Protein AF-A0A1I7BC63-F1 (afdb_monomer)

Foldseek 3Di:
DPDWDDLDPQAIEAEEEDECVQAHDVPHGHVVSVVVVVVVVVVCVVVRYHYHYHYVVCCPDPCNVVVVVVVVVVVVVVSD

Solvent-accessible surface area (backbone atoms only — not comparable to full-atom values): 4662 Å² total; per-residue (Å²): 135,74,44,78,46,75,83,48,102,79,41,36,37,36,41,36,72,46,48,57,86,61,29,26,63,80,93,43,78,31,73,65,42,40,51,48,54,54,48,50,53,51,51,42,43,74,74,59,33,50,79,48,78,40,53,46,82,59,63,77,48,95,56,20,66,54,56,53,51,59,46,50,53,53,49,53,63,74,73,107

InterPro domains:
  IPR007569 Domain of unknown function DUF559 [PF04480] (7-73)

Nearest PDB structures (foldseek):
  3r6g-assembly3_A  TM=6.152E-01  e=1.189E+00  Homo sapiens
  2b3d-assembly1_B  TM=5.716E-01  e=4.296E+00  Escherichia coli
  2b3d-assembly1_A  TM=6.383E-01  e=6.895E+00  Escherichia coli
  3rpe-assembly1_B  TM=6.646E-01  e=7.377E+00  Yersinia pestis

Mean predicted aligned error: 3.35 Å

Organism: NCBI:txid995060

Radius of gyration: 14.14 Å; Cα contacts (8 Å, |Δi|>4): 87; chains: 1; bounding box: 32×18×38 Å

Sequence (80 aa):
MDFLILFSSRHRVVIEVDGKQHYADGDKASPALYSETVAEDRWLRLAGYEVYRFGGAELIKDRANKVLADFFDQLAERMR

pLDDT: mean 93.3, std 4.45, range [74.75, 97.75]

Secondary structure (DSSP, 8-state):
--EEEESSSS-EEEEEEE-HHHHEETTEE-HHHHHHHHHHHHHHHHTT-EEEEEEHHHHSSTTHHHHHHHHHHHHHHHT-

Structure (mmCIF, N/CA/C/O backbone):
data_AF-A0A1I7BC63-F1
#
_entry.id   AF-A0A1I7BC63-F1
#
loop_
_atom_site.group_PDB
_atom_site.id
_atom_site.type_symbol
_atom_site.label_atom_id
_atom_site.label_alt_id
_atom_site.label_comp_id
_atom_site.label_asym_id
_atom_site.label_entity_id
_atom_site.label_seq_id
_atom_site.pdbx_PDB_ins_code
_atom_site.Cartn_x
_atom_site.Cartn_y
_atom_site.Cartn_z
_atom_site.occupancy
_atom_site.B_iso_or_equiv
_atom_site.auth_seq_id
_atom_site.auth_comp_id
_atom_site.auth_asym_id
_atom_site.auth_atom_id
_atom_site.pdbx_PDB_model_num
ATOM 1 N N . MET A 1 1 ? -0.189 -8.267 -2.747 1.00 74.75 1 MET A N 1
ATOM 2 C CA . MET A 1 1 ? -0.280 -7.991 -1.297 1.00 74.75 1 MET A CA 1
ATOM 3 C C . MET A 1 1 ? 1.020 -8.309 -0.593 1.00 74.75 1 MET A C 1
ATOM 5 O O . MET A 1 1 ? 1.411 -9.471 -0.564 1.00 74.75 1 MET A O 1
ATOM 9 N N . ASP A 1 2 ? 1.606 -7.289 0.037 1.00 86.94 2 ASP A N 1
ATOM 10 C CA . ASP A 1 2 ? 2.868 -7.418 0.775 1.00 86.94 2 ASP A CA 1
ATOM 11 C C . ASP A 1 2 ? 2.651 -7.422 2.294 1.00 86.94 2 ASP A C 1
ATOM 13 O O . ASP A 1 2 ? 3.186 -8.283 2.990 1.00 86.94 2 ASP A O 1
ATOM 17 N N . PHE A 1 3 ? 1.814 -6.514 2.816 1.00 95.06 3 PHE A N 1
ATOM 18 C CA . PHE A 1 3 ? 1.538 -6.409 4.252 1.00 95.06 3 PHE A CA 1
ATOM 19 C C . PHE A 1 3 ? 0.045 -6.231 4.550 1.00 95.06 3 PHE A C 1
ATOM 21 O O . PHE A 1 3 ? -0.661 -5.492 3.863 1.00 95.06 3 PHE A O 1
ATOM 28 N N . LEU A 1 4 ? -0.418 -6.867 5.630 1.00 95.94 4 LEU A N 1
ATOM 29 C CA . LEU A 1 4 ? -1.766 -6.731 6.183 1.00 95.94 4 LEU A CA 1
ATOM 30 C C . LEU A 1 4 ? -1.676 -6.317 7.655 1.00 95.94 4 LEU A C 1
ATOM 32 O O . LEU A 1 4 ? -1.034 -6.999 8.452 1.00 95.94 4 LEU A O 1
ATOM 36 N N . ILE A 1 5 ? -2.365 -5.236 8.021 1.00 94.88 5 ILE A N 1
ATOM 37 C CA . ILE A 1 5 ? -2.480 -4.750 9.398 1.00 94.88 5 ILE A CA 1
ATOM 38 C C . ILE A 1 5 ? -3.946 -4.805 9.828 1.00 94.88 5 ILE A C 1
ATOM 40 O O . ILE A 1 5 ? -4.833 -4.268 9.161 1.00 94.88 5 ILE A O 1
ATOM 44 N N . LEU A 1 6 ? -4.201 -5.453 10.962 1.00 93.81 6 LEU A N 1
ATOM 45 C CA . LEU A 1 6 ? -5.524 -5.557 11.573 1.00 93.81 6 LEU A CA 1
ATOM 46 C C . LEU A 1 6 ? -5.557 -4.673 12.823 1.00 93.81 6 LEU A C 1
ATOM 48 O O . LEU A 1 6 ? -5.109 -5.091 13.887 1.00 93.81 6 LEU A O 1
ATOM 52 N N . PHE A 1 7 ? -6.073 -3.452 12.690 1.00 90.12 7 PHE A N 1
ATOM 53 C CA . PHE A 1 7 ? -6.231 -2.533 13.825 1.00 90.12 7 PHE A CA 1
ATOM 54 C C . PHE A 1 7 ? -7.454 -2.899 14.671 1.00 90.12 7 PHE A C 1
ATOM 56 O O . PHE A 1 7 ? -7.432 -2.816 15.896 1.00 90.12 7 PHE A O 1
ATOM 63 N N . SER A 1 8 ? -8.532 -3.332 14.016 1.00 86.38 8 SER A N 1
ATOM 64 C CA . SER A 1 8 ? -9.740 -3.846 14.660 1.00 86.38 8 SER A CA 1
ATOM 65 C C . SER A 1 8 ? -10.525 -4.726 13.685 1.00 86.38 8 SER A C 1
ATOM 67 O O . SER A 1 8 ? -10.139 -4.897 12.529 1.00 86.38 8 SER A O 1
ATOM 69 N N . SER A 1 9 ? -11.679 -5.249 14.110 1.00 80.00 9 SER A N 1
ATOM 70 C CA . SER A 1 9 ? -12.593 -5.959 13.203 1.00 80.00 9 SER A CA 1
ATOM 71 C C . SER A 1 9 ? -13.139 -5.077 12.071 1.00 80.00 9 SER A C 1
ATOM 73 O O . SER A 1 9 ? -13.603 -5.607 11.063 1.00 80.00 9 SER A O 1
ATOM 75 N N . ARG A 1 10 ? -13.083 -3.746 12.222 1.00 85.44 10 ARG A N 1
ATOM 76 C CA . ARG A 1 10 ? -13.582 -2.774 11.238 1.00 85.44 10 ARG A CA 1
ATOM 77 C C . ARG A 1 10 ? -12.473 -2.105 10.425 1.00 85.44 10 ARG A C 1
ATOM 79 O O . ARG A 1 10 ? -12.750 -1.666 9.316 1.00 85.44 10 ARG A O 1
ATOM 86 N N . HIS A 1 11 ? -11.244 -2.072 10.938 1.00 92.94 11 HIS A N 1
ATOM 87 C CA . HIS A 1 11 ? -10.105 -1.418 10.291 1.00 92.94 11 HIS A CA 1
ATOM 88 C C . HIS A 1 11 ? -9.055 -2.449 9.881 1.00 92.94 11 HIS A C 1
ATOM 90 O O . HIS A 1 11 ? -8.295 -2.964 10.708 1.00 92.94 11 HIS A O 1
ATOM 96 N N . ARG A 1 12 ? -9.042 -2.761 8.582 1.00 95.50 12 ARG A N 1
ATOM 97 C CA . ARG A 1 12 ? -8.128 -3.718 7.952 1.00 95.50 12 ARG A CA 1
ATOM 98 C C . ARG A 1 12 ? -7.387 -2.997 6.841 1.00 95.50 12 ARG A C 1
ATOM 100 O O . ARG A 1 12 ? -8.008 -2.549 5.880 1.00 95.50 12 ARG A O 1
ATOM 107 N N . VAL A 1 13 ? -6.079 -2.877 6.990 1.00 97.06 13 VAL A N 1
ATOM 108 C CA . VAL A 1 13 ? -5.238 -2.085 6.098 1.00 97.06 13 VAL A CA 1
ATOM 109 C C . VAL A 1 13 ? -4.325 -3.014 5.317 1.00 97.06 13 VAL A C 1
ATOM 111 O O . VAL A 1 13 ? -3.621 -3.827 5.912 1.00 97.06 13 VAL A O 1
ATOM 114 N N . VAL A 1 14 ? -4.325 -2.884 3.995 1.00 97.31 14 VAL A N 1
ATOM 115 C CA . VAL A 1 14 ? -3.343 -3.514 3.111 1.00 97.31 14 VAL A CA 1
ATOM 116 C C . VAL A 1 14 ? -2.334 -2.457 2.687 1.00 97.31 14 VAL A C 1
ATOM 118 O O . VAL A 1 14 ? -2.714 -1.369 2.253 1.00 97.31 14 VAL A O 1
ATOM 121 N N . ILE A 1 15 ? -1.053 -2.789 2.801 1.00 96.88 15 ILE A N 1
ATOM 122 C CA . ILE A 1 15 ? 0.041 -1.974 2.281 1.00 96.88 15 ILE A CA 1
ATOM 123 C C . ILE A 1 15 ? 0.756 -2.779 1.198 1.00 96.88 15 ILE A C 1
ATOM 125 O 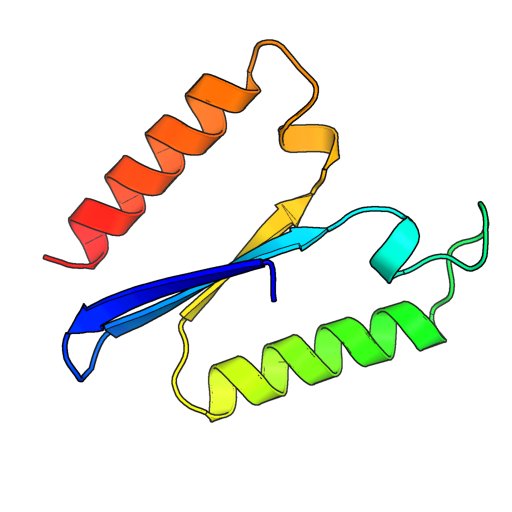O . ILE A 1 15 ? 1.126 -3.935 1.423 1.00 96.88 15 ILE A O 1
ATOM 129 N N . GLU A 1 16 ? 0.944 -2.168 0.032 1.00 95.38 16 GLU A N 1
ATOM 130 C CA . GLU A 1 16 ? 1.675 -2.760 -1.091 1.00 95.38 16 GLU A CA 1
ATOM 131 C C . GLU A 1 16 ? 2.827 -1.861 -1.542 1.00 95.38 16 GLU A C 1
ATOM 133 O O . GLU A 1 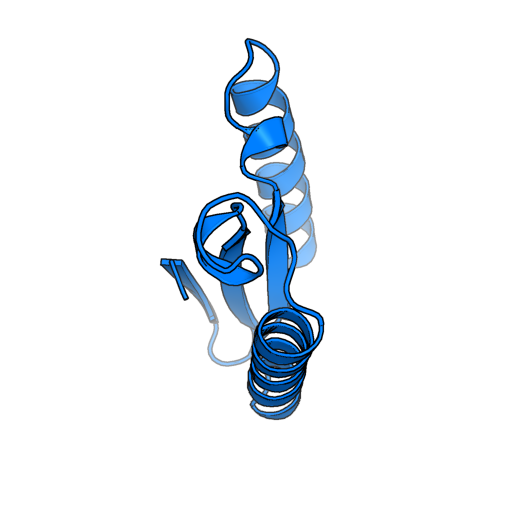16 ? 2.775 -0.635 -1.409 1.00 95.38 16 GLU A O 1
ATOM 138 N N . VAL A 1 17 ? 3.869 -2.482 -2.084 1.00 94.00 17 VAL A N 1
ATOM 139 C CA . VAL A 1 17 ? 5.046 -1.838 -2.653 1.00 94.00 17 VAL A CA 1
ATOM 140 C C . VAL A 1 17 ? 5.118 -2.173 -4.136 1.00 94.00 17 VAL A C 1
ATOM 142 O O . VAL A 1 17 ? 5.547 -3.252 -4.538 1.00 94.00 17 VAL A O 1
ATOM 145 N N . ASP A 1 18 ? 4.744 -1.217 -4.974 1.00 91.31 18 ASP A N 1
ATOM 146 C CA . ASP A 1 18 ? 4.691 -1.392 -6.413 1.00 91.31 18 ASP A CA 1
ATOM 147 C C . ASP A 1 18 ? 6.019 -1.096 -7.098 1.00 91.31 18 ASP A C 1
ATOM 149 O O . ASP A 1 18 ? 6.578 -0.004 -7.007 1.00 91.31 18 ASP A O 1
ATOM 153 N N . GLY A 1 19 ? 6.511 -2.065 -7.862 1.00 90.44 19 GLY A N 1
ATOM 154 C CA . GLY A 1 19 ? 7.652 -1.890 -8.752 1.00 90.44 19 GLY A CA 1
ATOM 155 C C . GLY A 1 19 ? 7.333 -2.349 -10.168 1.00 90.44 19 GLY A C 1
ATOM 156 O O . GLY A 1 19 ? 6.232 -2.819 -10.456 1.00 90.44 19 GLY A O 1
ATOM 157 N N . LYS A 1 20 ? 8.313 -2.220 -11.070 1.00 91.06 20 LYS A N 1
ATOM 158 C CA . LYS A 1 20 ? 8.149 -2.618 -12.478 1.00 91.06 20 LYS A CA 1
ATOM 159 C C . LYS A 1 20 ? 7.702 -4.075 -12.626 1.00 91.06 20 LYS A C 1
ATOM 161 O O . LYS A 1 20 ? 6.953 -4.379 -13.540 1.00 91.06 20 LYS A O 1
ATOM 166 N N . GLN A 1 21 ? 8.068 -4.942 -11.683 1.00 89.19 21 GLN A N 1
ATOM 167 C CA . GLN A 1 21 ? 7.646 -6.340 -11.655 1.00 89.19 21 GLN A CA 1
ATOM 168 C C . GLN A 1 21 ? 6.122 -6.542 -11.538 1.00 89.19 21 GLN A C 1
ATOM 170 O O . GLN A 1 21 ? 5.654 -7.641 -11.801 1.00 89.19 21 GLN A O 1
ATOM 175 N N . HIS A 1 22 ? 5.351 -5.513 -11.160 1.00 90.19 22 HIS A N 1
ATOM 176 C CA . HIS A 1 22 ? 3.888 -5.593 -11.050 1.00 90.19 22 HIS A CA 1
ATOM 177 C C . HIS A 1 22 ? 3.145 -5.062 -12.284 1.00 90.19 22 HIS A C 1
ATOM 179 O O . HIS A 1 22 ? 1.986 -5.401 -12.481 1.00 90.19 22 HIS A O 1
ATOM 185 N N . TYR A 1 23 ? 3.766 -4.217 -13.114 1.00 91.06 23 TYR A N 1
ATOM 186 C CA . TYR A 1 23 ? 3.071 -3.558 -14.233 1.00 91.06 23 TYR A CA 1
ATOM 187 C C . TYR A 1 23 ? 3.830 -3.605 -15.563 1.00 91.06 23 TYR A C 1
ATOM 189 O O . TYR A 1 23 ? 3.355 -3.051 -16.556 1.00 91.06 23 TYR A O 1
ATOM 197 N N . ALA A 1 24 ? 5.011 -4.217 -15.611 1.00 94.38 24 ALA A N 1
ATOM 198 C CA . ALA A 1 24 ? 5.836 -4.314 -16.806 1.00 94.38 24 ALA A CA 1
ATOM 199 C C . ALA A 1 24 ? 6.121 -5.772 -17.175 1.00 94.38 24 ALA A C 1
ATOM 201 O O . ALA A 1 24 ? 6.276 -6.632 -16.312 1.00 94.38 24 ALA A O 1
ATOM 202 N N . ASP A 1 25 ? 6.226 -6.018 -18.477 1.00 94.69 25 ASP A N 1
ATOM 203 C CA . ASP A 1 25 ? 6.812 -7.230 -19.037 1.00 94.69 25 ASP A CA 1
ATOM 204 C C . ASP A 1 25 ? 8.293 -6.940 -19.330 1.00 94.69 25 ASP A C 1
ATOM 206 O O . ASP A 1 25 ? 8.638 -6.161 -20.230 1.00 94.69 25 ASP A O 1
ATOM 210 N N . GLY A 1 26 ? 9.170 -7.458 -18.468 1.00 92.81 26 GLY A N 1
ATOM 211 C CA . GLY A 1 26 ? 10.576 -7.063 -18.416 1.00 92.81 26 GLY A CA 1
ATOM 212 C C . GLY A 1 26 ? 10.736 -5.574 -18.086 1.00 92.81 26 GLY A C 1
ATOM 213 O O . GLY A 1 26 ? 10.407 -5.127 -16.988 1.00 92.81 26 GLY A O 1
ATOM 214 N N . ASP A 1 27 ? 11.249 -4.800 -19.044 1.00 93.62 27 ASP A N 1
ATOM 215 C CA . ASP A 1 27 ? 11.434 -3.347 -18.915 1.00 93.62 27 ASP A CA 1
ATOM 216 C C . ASP A 1 27 ? 10.347 -2.527 -19.631 1.00 93.62 27 ASP A C 1
ATOM 218 O O . ASP A 1 27 ? 10.397 -1.294 -19.641 1.00 93.62 27 ASP A O 1
ATOM 222 N N . LYS A 1 28 ? 9.345 -3.184 -20.231 1.00 96.62 28 LYS A N 1
ATOM 223 C CA . LYS A 1 28 ? 8.269 -2.513 -20.965 1.00 96.62 28 LYS 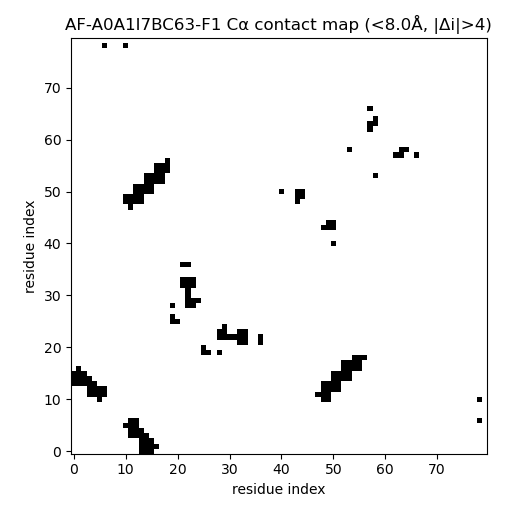A CA 1
ATOM 224 C C . LYS A 1 28 ? 6.984 -2.498 -20.147 1.00 96.62 28 LYS A C 1
ATOM 226 O O . LYS A 1 28 ? 6.417 -3.544 -19.856 1.00 96.62 28 LYS A O 1
ATOM 231 N N . ALA A 1 29 ? 6.478 -1.306 -19.839 1.00 95.50 29 ALA A N 1
ATOM 232 C CA . ALA A 1 29 ? 5.179 -1.161 -19.188 1.00 95.50 29 ALA A CA 1
ATOM 233 C C . ALA A 1 29 ? 4.064 -1.848 -20.003 1.00 95.50 29 ALA A C 1
ATOM 235 O O . ALA A 1 29 ? 3.983 -1.693 -21.226 1.00 95.50 29 ALA A O 1
ATOM 236 N N . SER A 1 30 ? 3.197 -2.585 -19.312 1.00 97.38 30 SER A N 1
ATOM 237 C CA . SER A 1 30 ? 2.085 -3.343 -19.877 1.00 97.38 30 SER A CA 1
ATOM 238 C C . SER A 1 30 ? 0.761 -2.803 -19.332 1.00 97.38 30 SER A C 1
ATOM 240 O O . SER A 1 30 ? 0.466 -2.974 -18.147 1.00 97.38 30 SER A O 1
ATOM 242 N N . PRO A 1 31 ? -0.083 -2.182 -20.178 1.00 96.00 31 PRO A N 1
ATOM 243 C CA . PRO A 1 31 ? -1.420 -1.754 -19.770 1.00 96.00 31 PRO A CA 1
ATOM 244 C C . PRO A 1 31 ? -2.295 -2.902 -19.254 1.00 96.00 31 PRO A C 1
ATOM 246 O O . PRO A 1 31 ? -3.154 -2.669 -18.411 1.00 96.00 31 PRO A O 1
ATOM 249 N N . ALA A 1 32 ? -2.070 -4.131 -19.736 1.00 96.88 32 ALA A N 1
ATOM 250 C CA . ALA A 1 32 ? -2.790 -5.313 -19.273 1.00 96.88 32 ALA A CA 1
ATOM 251 C C . ALA A 1 32 ? -2.427 -5.650 -17.819 1.00 96.88 32 ALA A C 1
ATOM 253 O O . ALA A 1 32 ? -3.320 -5.675 -16.976 1.00 96.88 32 ALA A O 1
ATOM 254 N N . LEU A 1 33 ? -1.131 -5.771 -17.503 1.00 95.56 33 L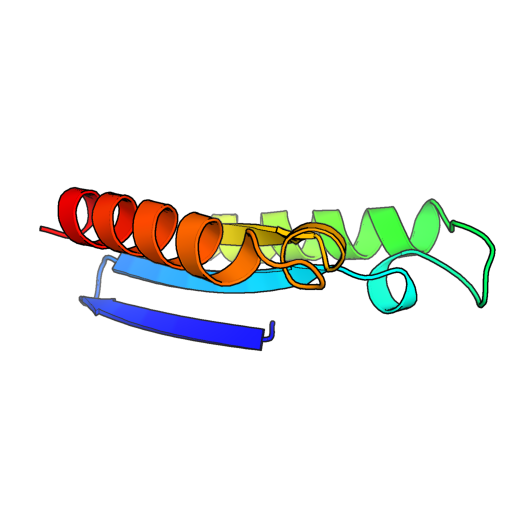EU A N 1
ATOM 255 C CA . LEU A 1 33 ? -0.672 -6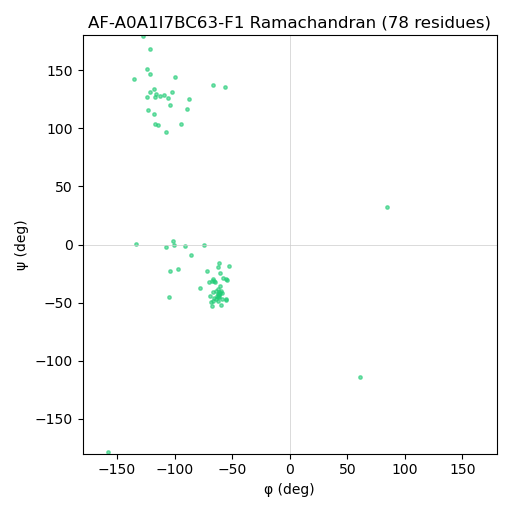.019 -16.128 1.00 95.56 33 LEU A CA 1
ATOM 256 C C . LEU A 1 33 ? -1.097 -4.884 -15.189 1.00 95.56 33 LEU A C 1
ATOM 258 O O . LEU A 1 33 ? -1.602 -5.126 -14.101 1.00 95.56 33 LEU A O 1
ATOM 262 N N . TYR A 1 34 ? -0.995 -3.633 -15.646 1.00 94.50 34 TYR A N 1
ATOM 263 C CA . TYR A 1 34 ? -1.525 -2.499 -14.891 1.00 94.50 34 TYR A CA 1
ATOM 264 C C . TYR A 1 34 ? -3.036 -2.628 -14.631 1.00 94.50 34 TYR A C 1
ATOM 266 O O . TYR A 1 34 ? -3.508 -2.341 -13.537 1.00 94.50 34 TYR A O 1
ATOM 274 N N . SER A 1 35 ? -3.825 -3.073 -15.612 1.00 96.38 35 SER A N 1
ATOM 275 C CA . SER A 1 35 ? -5.270 -3.236 -15.419 1.00 96.38 35 SER A CA 1
ATOM 276 C C . SER A 1 35 ? -5.620 -4.307 -14.382 1.00 96.38 35 SER A C 1
ATOM 278 O O . SER A 1 35 ? -6.609 -4.142 -13.662 1.00 96.38 35 SER A O 1
ATOM 280 N N . GLU A 1 36 ? -4.795 -5.352 -14.269 1.00 95.31 36 GLU A N 1
ATOM 281 C CA . GLU A 1 36 ? -4.925 -6.408 -13.263 1.00 95.31 36 GLU A CA 1
ATOM 282 C C . GLU A 1 36 ? -4.663 -5.855 -11.859 1.00 95.31 36 GLU A C 1
ATOM 284 O O . GLU A 1 36 ? -5.524 -5.992 -10.991 1.00 95.31 36 GLU A O 1
ATOM 289 N N . THR A 1 37 ? -3.571 -5.110 -11.650 1.00 92.31 37 THR A N 1
ATOM 290 C CA . THR A 1 37 ? -3.266 -4.531 -10.326 1.00 92.31 37 THR A CA 1
ATOM 291 C C . THR A 1 37 ? -4.334 -3.540 -9.858 1.00 92.31 37 THR A C 1
ATOM 293 O O . THR A 1 37 ? -4.730 -3.534 -8.689 1.00 92.31 37 THR A O 1
ATOM 296 N N . VAL A 1 38 ? -4.890 -2.735 -10.771 1.00 95.06 38 VAL A N 1
ATOM 297 C CA . VAL A 1 38 ? -6.006 -1.834 -10.437 1.00 95.06 38 VAL A CA 1
ATOM 298 C C . VAL A 1 38 ? -7.291 -2.633 -10.165 1.00 95.06 38 VAL A C 1
ATOM 300 O O . VAL A 1 38 ? -8.113 -2.216 -9.347 1.00 95.06 38 VAL A O 1
ATOM 303 N N . ALA A 1 39 ? -7.508 -3.776 -10.823 1.00 96.69 39 ALA A N 1
ATOM 304 C CA . ALA A 1 39 ? -8.642 -4.650 -10.514 1.00 96.69 39 ALA A CA 1
ATOM 305 C C . ALA A 1 39 ? -8.528 -5.276 -9.118 1.00 96.69 39 ALA A C 1
ATOM 307 O O . ALA A 1 39 ? -9.522 -5.293 -8.387 1.00 96.69 39 ALA A O 1
ATOM 308 N N . GLU A 1 40 ? -7.331 -5.705 -8.728 1.00 94.38 40 GLU A N 1
ATOM 309 C CA . GLU A 1 40 ? -7.043 -6.222 -7.389 1.00 94.38 40 GLU A CA 1
ATOM 310 C C . GLU A 1 40 ? -7.246 -5.158 -6.301 1.00 94.38 40 GLU A C 1
ATOM 312 O O . GLU A 1 40 ? -7.918 -5.428 -5.304 1.00 94.38 40 GLU A O 1
ATOM 317 N N . ASP A 1 41 ? -6.764 -3.925 -6.513 1.00 95.31 41 ASP A N 1
ATOM 318 C CA . ASP A 1 41 ? -7.009 -2.801 -5.593 1.00 95.31 41 ASP A CA 1
ATOM 319 C C . ASP A 1 41 ? -8.513 -2.577 -5.368 1.00 95.31 41 ASP A C 1
ATOM 321 O O . ASP A 1 41 ? -8.973 -2.502 -4.224 1.00 95.31 41 ASP A O 1
ATOM 325 N N . ARG A 1 42 ? -9.307 -2.554 -6.448 1.00 97.38 42 ARG A N 1
ATOM 326 C CA . ARG A 1 42 ? -10.768 -2.415 -6.342 1.00 97.38 42 ARG A CA 1
ATOM 327 C C . ARG A 1 42 ? -11.391 -3.573 -5.576 1.00 97.38 42 ARG A C 1
ATOM 329 O O . ARG A 1 42 ? -12.278 -3.340 -4.758 1.00 97.38 42 ARG A O 1
ATOM 336 N N . TRP A 1 43 ? -10.950 -4.801 -5.834 1.00 97.56 43 TRP A N 1
ATOM 337 C CA . TRP A 1 43 ? -11.480 -5.977 -5.152 1.00 97.56 43 TRP A CA 1
ATOM 338 C C . TRP A 1 43 ? -11.214 -5.926 -3.643 1.00 97.56 43 TRP A C 1
ATOM 340 O O . TRP A 1 43 ? -12.143 -6.115 -2.857 1.00 97.56 43 TRP A O 1
ATOM 350 N N . LEU A 1 44 ? -9.994 -5.567 -3.228 1.00 96.25 44 LEU A N 1
ATOM 351 C CA . LEU A 1 44 ? -9.644 -5.385 -1.816 1.00 96.25 44 LEU A CA 1
ATOM 352 C C . LEU A 1 44 ? -10.473 -4.274 -1.160 1.00 96.25 44 LEU A C 1
ATOM 354 O O . LEU A 1 44 ? -11.028 -4.467 -0.076 1.00 96.25 44 LEU A O 1
ATOM 358 N N . ARG A 1 45 ? -10.631 -3.129 -1.831 1.00 96.31 45 ARG A N 1
ATOM 359 C CA . ARG A 1 45 ? -11.467 -2.033 -1.316 1.00 96.31 45 ARG A CA 1
ATOM 360 C C . ARG A 1 45 ? -12.926 -2.453 -1.151 1.00 96.31 45 ARG A C 1
ATOM 362 O O . ARG A 1 45 ? -13.520 -2.181 -0.111 1.00 96.31 45 ARG A O 1
ATOM 369 N N . LEU A 1 46 ? -13.495 -3.164 -2.128 1.00 97.38 46 LEU A N 1
ATOM 370 C CA . LEU A 1 46 ? -14.862 -3.699 -2.047 1.00 97.38 46 LEU A CA 1
ATOM 371 C C . LEU A 1 46 ? -15.016 -4.764 -0.953 1.00 97.38 46 LEU A C 1
ATOM 373 O O . LEU A 1 46 ? -16.071 -4.852 -0.330 1.00 97.38 46 LEU A O 1
ATOM 377 N N . ALA A 1 47 ? -13.961 -5.530 -0.668 1.00 95.25 47 ALA A N 1
ATOM 378 C CA . ALA A 1 47 ? -13.915 -6.468 0.452 1.00 95.25 47 ALA A CA 1
ATOM 379 C C . ALA A 1 47 ? -13.760 -5.776 1.825 1.00 95.25 47 ALA A C 1
ATOM 381 O O . ALA A 1 47 ? -13.744 -6.453 2.858 1.00 95.25 47 ALA A O 1
ATOM 382 N N . GLY A 1 48 ? -13.680 -4.440 1.859 1.00 94.88 48 GLY A N 1
ATOM 383 C CA . GLY A 1 48 ? -13.621 -3.628 3.072 1.00 94.88 48 GLY A CA 1
ATOM 384 C C . G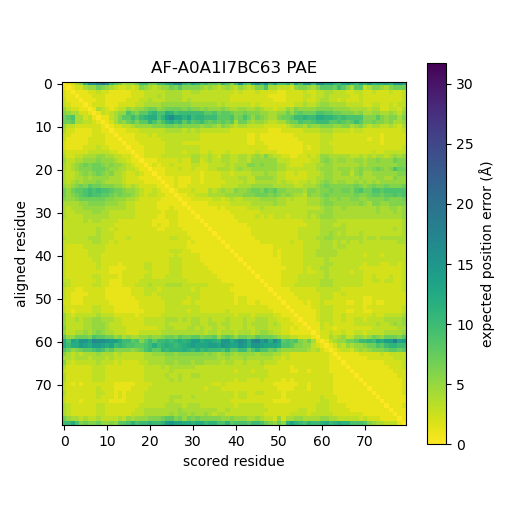LY A 1 48 ? -12.214 -3.488 3.649 1.00 94.88 48 GLY A C 1
ATOM 385 O O . GLY A 1 48 ? -12.078 -3.447 4.874 1.00 94.88 48 GLY A O 1
ATOM 386 N N . TYR A 1 49 ? -11.192 -3.484 2.790 1.00 96.50 49 TYR A N 1
ATOM 387 C CA . TYR A 1 49 ? -9.821 -3.127 3.151 1.00 96.50 49 TYR A CA 1
ATOM 388 C C . TYR A 1 49 ? -9.510 -1.682 2.751 1.00 96.50 49 TYR A C 1
ATOM 390 O O . TYR A 1 49 ? -9.928 -1.200 1.697 1.00 96.50 49 TYR A O 1
ATOM 398 N N . GLU A 1 50 ? -8.716 -1.000 3.570 1.00 96.12 50 GLU A N 1
ATOM 399 C CA . GLU A 1 50 ? -8.070 0.258 3.202 1.00 96.12 50 GLU A CA 1
ATOM 400 C C . GLU A 1 50 ? -6.720 -0.065 2.556 1.00 96.12 50 GLU A C 1
ATOM 402 O O . GLU A 1 50 ? -5.861 -0.666 3.195 1.00 96.12 50 GLU A O 1
ATOM 407 N N . VAL A 1 51 ? -6.540 0.285 1.281 1.00 96.44 51 VAL A N 1
ATOM 408 C CA . VAL A 1 51 ? -5.329 -0.055 0.516 1.00 96.44 51 VAL A CA 1
ATOM 409 C C . VAL A 1 51 ? -4.455 1.185 0.328 1.00 96.44 51 VAL A C 1
ATOM 411 O O . VAL A 1 51 ? -4.927 2.197 -0.207 1.00 96.44 51 VAL A O 1
ATOM 414 N N . TYR A 1 52 ? -3.183 1.079 0.718 1.00 96.69 52 TYR A N 1
ATOM 415 C CA . TYR A 1 52 ? -2.138 2.081 0.493 1.00 96.69 52 TYR A CA 1
ATOM 416 C C . TYR A 1 52 ? -0.986 1.467 -0.307 1.00 96.69 52 TYR A C 1
ATOM 418 O O . TYR A 1 52 ? -0.508 0.383 0.019 1.00 96.69 52 TYR A O 1
ATOM 426 N N . ARG A 1 53 ? -0.544 2.153 -1.361 1.00 95.12 53 ARG A N 1
ATOM 427 C CA . ARG A 1 53 ? 0.512 1.684 -2.267 1.00 95.12 53 ARG A CA 1
ATOM 428 C C . ARG A 1 53 ? 1.691 2.645 -2.221 1.00 95.12 53 ARG A C 1
ATOM 430 O O . ARG A 1 53 ? 1.483 3.851 -2.331 1.00 95.12 53 ARG A O 1
ATOM 437 N N . PHE A 1 54 ? 2.897 2.103 -2.109 1.00 95.00 54 PHE A N 1
ATOM 438 C CA . PHE A 1 54 ? 4.153 2.831 -2.262 1.00 95.00 54 PHE A CA 1
ATOM 439 C C . PHE A 1 54 ? 4.818 2.414 -3.561 1.00 95.00 54 PHE A C 1
ATOM 441 O O . PHE A 1 54 ? 5.044 1.231 -3.790 1.00 95.00 54 PHE A O 1
ATOM 448 N N . GLY A 1 55 ? 5.204 3.363 -4.401 1.00 92.31 55 GLY A N 1
ATOM 449 C CA . GLY A 1 55 ? 6.122 3.066 -5.489 1.00 92.31 55 GLY A CA 1
ATOM 450 C C . GLY A 1 55 ? 7.491 2.692 -4.924 1.00 92.31 55 GLY A C 1
ATOM 451 O O . GLY A 1 55 ? 8.018 3.377 -4.051 1.00 92.31 55 GLY A O 1
ATOM 452 N N . GLY A 1 56 ? 8.139 1.660 -5.463 1.00 90.12 56 GLY A N 1
ATOM 453 C CA . GLY A 1 56 ? 9.476 1.244 -5.031 1.00 90.12 56 GLY A CA 1
ATOM 454 C C . GLY A 1 56 ? 10.494 2.391 -5.080 1.00 90.12 56 GLY A C 1
ATOM 455 O O . GLY A 1 56 ? 11.371 2.479 -4.230 1.00 90.12 56 GLY A O 1
ATOM 456 N N . ALA A 1 57 ? 10.326 3.346 -6.002 1.00 90.12 57 ALA A N 1
ATOM 457 C CA . ALA A 1 57 ? 11.149 4.556 -6.081 1.00 90.12 57 A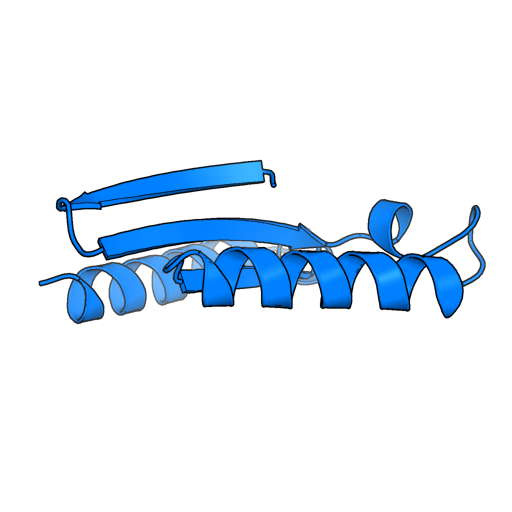LA A CA 1
ATOM 458 C C . ALA A 1 57 ? 11.094 5.446 -4.820 1.00 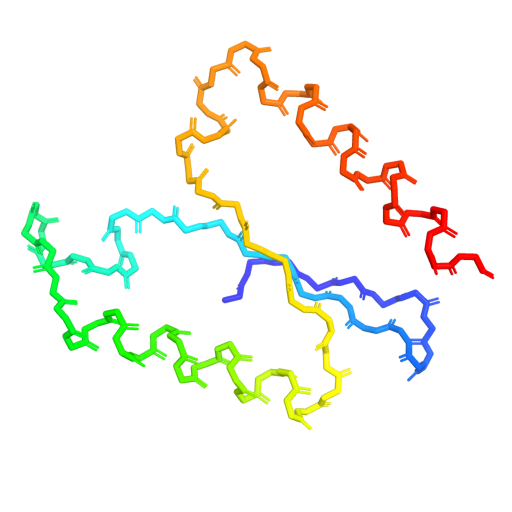90.12 57 ALA A C 1
ATOM 460 O O . ALA A 1 57 ? 12.046 6.188 -4.564 1.00 90.12 57 ALA A O 1
ATOM 461 N N . GLU A 1 58 ? 10.019 5.370 -4.033 1.00 91.38 58 GLU A N 1
ATOM 462 C CA . GLU A 1 58 ? 9.863 6.077 -2.755 1.00 91.38 58 GLU A CA 1
ATOM 463 C C . GLU A 1 58 ? 10.748 5.472 -1.655 1.00 91.38 58 GLU A C 1
ATOM 465 O O . GLU A 1 58 ? 11.124 6.169 -0.712 1.00 91.38 58 GLU A O 1
ATOM 470 N N . LEU A 1 59 ? 11.140 4.201 -1.806 1.00 90.88 59 LEU A N 1
ATOM 471 C CA . LEU A 1 59 ? 11.772 3.399 -0.756 1.00 90.88 59 LEU A CA 1
ATOM 472 C C . LEU A 1 59 ? 13.278 3.146 -0.960 1.00 90.88 59 LEU A C 1
ATOM 474 O O . LEU A 1 59 ? 13.913 2.530 -0.112 1.00 90.88 59 LEU A O 1
ATOM 478 N N . ILE A 1 60 ? 13.875 3.626 -2.056 1.00 85.56 60 ILE A N 1
ATOM 479 C CA . ILE A 1 60 ? 15.278 3.321 -2.429 1.00 85.56 60 ILE A CA 1
ATOM 480 C C . ILE A 1 60 ? 16.255 4.469 -2.073 1.00 85.56 60 ILE A C 1
ATOM 482 O O . ILE A 1 60 ? 17.453 4.379 -2.320 1.00 85.56 60 ILE A O 1
ATOM 486 N N . LYS A 1 61 ? 15.781 5.582 -1.498 1.00 82.81 61 LYS A N 1
ATOM 487 C CA . LYS A 1 61 ? 16.607 6.779 -1.220 1.00 82.81 61 LYS A CA 1
ATOM 488 C C . LYS A 1 61 ? 16.616 7.136 0.262 1.00 82.81 61 LYS A C 1
ATOM 490 O O . LYS A 1 61 ? 15.741 6.706 1.002 1.00 82.81 61 LYS A O 1
ATOM 495 N N . ASP A 1 62 ? 17.508 8.046 0.657 1.00 84.75 62 ASP A N 1
ATOM 496 C CA . ASP A 1 62 ? 17.643 8.565 2.033 1.00 84.75 62 ASP A CA 1
ATOM 497 C C . ASP A 1 62 ? 16.334 9.104 2.646 1.00 84.75 62 ASP A C 1
ATOM 499 O O . ASP A 1 62 ? 16.207 9.238 3.860 1.00 84.75 62 ASP A O 1
ATOM 503 N N . ARG A 1 63 ? 15.328 9.403 1.812 1.00 84.44 63 ARG A N 1
ATOM 504 C CA . ARG A 1 63 ? 14.002 9.871 2.239 1.00 84.44 63 ARG A CA 1
ATOM 505 C C . ARG A 1 63 ? 13.013 8.755 2.589 1.00 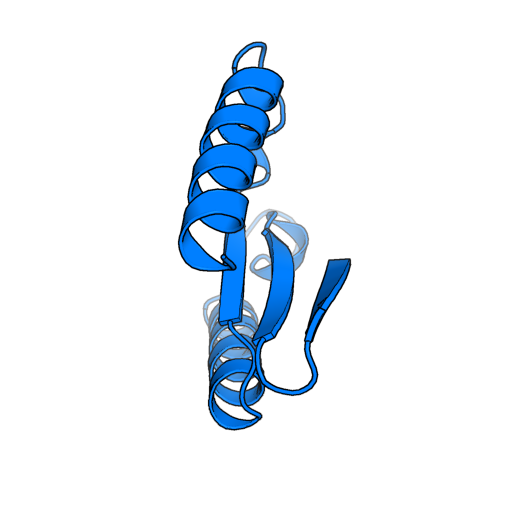84.44 63 ARG A C 1
ATOM 507 O O . ARG A 1 63 ? 11.971 9.075 3.151 1.00 84.44 63 ARG A O 1
ATOM 514 N N . ALA A 1 64 ? 13.325 7.487 2.315 1.00 93.31 64 ALA A N 1
ATOM 515 C CA . ALA A 1 64 ? 12.427 6.352 2.545 1.00 93.31 64 ALA A CA 1
ATOM 516 C C . ALA A 1 64 ? 11.951 6.277 4.002 1.00 93.31 64 ALA A C 1
ATOM 518 O O . ALA A 1 64 ? 10.754 6.205 4.264 1.00 93.31 64 ALA A O 1
ATOM 519 N N . ASN A 1 65 ? 12.884 6.402 4.953 1.00 93.75 65 ASN A N 1
ATOM 520 C CA . ASN A 1 65 ? 12.565 6.378 6.382 1.00 93.75 65 ASN A CA 1
ATOM 521 C C . ASN A 1 65 ? 11.596 7.495 6.776 1.00 93.75 65 ASN A C 1
ATOM 523 O O . ASN A 1 65 ? 10.682 7.261 7.559 1.00 93.75 65 ASN A O 1
ATOM 527 N N . LYS A 1 66 ? 11.767 8.697 6.212 1.00 94.56 66 LYS A N 1
ATOM 528 C CA . LYS A 1 66 ? 10.867 9.820 6.482 1.00 94.56 66 LYS A CA 1
ATOM 529 C C . LYS A 1 66 ? 9.479 9.591 5.882 1.00 94.56 66 LYS A C 1
ATOM 531 O O . LYS A 1 66 ? 8.497 9.824 6.570 1.00 94.56 66 LYS A O 1
ATOM 536 N N . VAL A 1 67 ? 9.400 9.117 4.638 1.00 94.94 67 VAL A N 1
ATOM 537 C CA . VAL A 1 67 ? 8.121 8.811 3.973 1.00 94.94 67 VAL A CA 1
ATOM 538 C C . VAL A 1 67 ? 7.332 7.771 4.768 1.00 94.94 67 VAL A C 1
ATOM 540 O O . VAL A 1 67 ? 6.150 7.969 5.032 1.00 94.94 67 VAL A O 1
ATOM 543 N N . LEU A 1 68 ? 7.996 6.693 5.193 1.00 95.56 68 LEU A N 1
ATOM 544 C CA . LEU A 1 68 ? 7.361 5.645 5.986 1.00 95.56 68 LEU A CA 1
ATOM 545 C C . LEU A 1 68 ? 6.935 6.153 7.368 1.00 95.56 68 LEU A C 1
ATOM 547 O O . LEU A 1 68 ? 5.804 5.896 7.768 1.00 95.56 68 LEU A O 1
ATOM 551 N N . ALA A 1 69 ? 7.800 6.888 8.076 1.00 96.81 69 ALA A N 1
ATOM 552 C CA . ALA A 1 69 ? 7.467 7.448 9.387 1.00 96.81 69 ALA A CA 1
ATOM 553 C C . ALA A 1 69 ? 6.255 8.389 9.305 1.00 96.81 69 ALA A C 1
ATOM 555 O O . ALA A 1 69 ? 5.262 8.163 9.992 1.00 96.81 69 ALA A O 1
ATOM 556 N N . ASP A 1 70 ? 6.291 9.362 8.389 1.00 97.12 70 ASP A N 1
ATOM 557 C CA . ASP A 1 70 ? 5.200 10.322 8.203 1.00 97.12 70 ASP A CA 1
ATOM 558 C C . ASP A 1 70 ? 3.882 9.613 7.824 1.00 97.12 70 ASP A C 1
ATOM 560 O O . ASP A 1 70 ? 2.803 10.044 8.237 1.00 97.12 70 ASP A O 1
ATOM 564 N N . PHE A 1 71 ? 3.944 8.532 7.035 1.00 97.50 71 PHE A N 1
ATOM 565 C CA . PHE A 1 71 ? 2.767 7.732 6.690 1.00 97.50 71 PHE A CA 1
ATOM 566 C C . PHE A 1 71 ? 2.205 6.977 7.895 1.00 97.50 71 PHE A C 1
ATOM 568 O O . PHE A 1 71 ? 0.999 7.024 8.129 1.00 97.50 71 PHE A O 1
ATOM 575 N N . PHE A 1 72 ? 3.049 6.268 8.650 1.00 96.88 72 PHE A N 1
ATOM 576 C CA . PHE A 1 72 ? 2.584 5.475 9.786 1.00 96.88 72 PHE A CA 1
ATOM 577 C C . PHE A 1 72 ? 2.061 6.351 10.928 1.00 96.88 72 PHE A C 1
ATOM 579 O O . PHE A 1 72 ? 1.103 5.941 11.580 1.00 96.88 72 PHE A O 1
ATOM 586 N N . ASP A 1 73 ? 2.599 7.560 11.113 1.00 97.75 73 ASP A N 1
ATOM 587 C CA . ASP A 1 73 ? 2.053 8.547 12.053 1.00 97.75 73 ASP A CA 1
ATOM 588 C C . ASP A 1 73 ? 0.625 8.963 11.655 1.00 97.75 73 ASP A C 1
ATOM 590 O O . ASP A 1 73 ? -0.297 8.893 12.472 1.00 97.75 73 ASP A O 1
ATOM 594 N N . GLN A 1 74 ? 0.406 9.304 10.379 1.00 97.69 74 GLN A N 1
ATOM 595 C CA . GLN A 1 74 ? -0.927 9.640 9.852 1.00 97.69 74 GLN A CA 1
ATOM 596 C C . GLN A 1 74 ? -1.894 8.452 9.900 1.00 97.69 74 GLN A C 1
ATOM 598 O O . GLN A 1 74 ? -3.077 8.612 10.211 1.00 97.69 74 GLN A O 1
ATOM 603 N N . LEU A 1 75 ? -1.406 7.247 9.590 1.00 96.75 75 LEU A N 1
ATOM 604 C CA . LEU A 1 75 ? -2.203 6.029 9.656 1.00 96.75 75 LEU A CA 1
ATOM 605 C C . LEU A 1 75 ? -2.630 5.758 11.099 1.00 96.75 75 LEU A C 1
ATOM 607 O O . LEU A 1 75 ? -3.804 5.512 11.346 1.00 96.75 75 LEU A O 1
ATOM 611 N N . ALA A 1 76 ? -1.707 5.847 12.056 1.00 94.06 76 ALA A N 1
ATOM 612 C CA . ALA A 1 76 ? -2.008 5.651 13.467 1.00 94.06 76 ALA A CA 1
ATOM 613 C C . ALA A 1 76 ? -3.022 6.680 13.985 1.00 94.06 76 ALA A C 1
ATOM 615 O O . ALA A 1 76 ? -3.931 6.307 14.724 1.00 94.06 76 ALA A O 1
ATOM 616 N N . GLU A 1 77 ? -2.910 7.948 13.580 1.00 95.38 77 GLU A N 1
ATOM 617 C CA . GLU A 1 77 ? -3.883 8.986 13.936 1.00 95.38 77 GLU A CA 1
ATOM 618 C C . GLU A 1 77 ? -5.279 8.686 13.377 1.00 95.38 77 GLU A C 1
ATOM 620 O O . GLU A 1 77 ? -6.265 8.805 14.099 1.00 95.38 77 GLU A O 1
ATOM 625 N N . ARG A 1 78 ? -5.368 8.230 12.123 1.00 94.06 78 ARG A N 1
ATOM 626 C CA . ARG A 1 78 ? -6.635 7.842 11.483 1.00 94.06 78 ARG A CA 1
ATOM 627 C C . ARG A 1 78 ? -7.278 6.600 12.106 1.00 94.06 78 ARG A C 1
ATOM 629 O O . ARG A 1 78 ? -8.495 6.462 12.032 1.00 94.06 78 ARG A O 1
ATOM 636 N N . MET A 1 79 ? -6.470 5.687 12.644 1.00 92.25 79 MET A N 1
ATOM 637 C CA . MET A 1 79 ? -6.930 4.411 13.208 1.00 92.25 79 MET A CA 1
ATOM 638 C C . MET A 1 79 ? -7.241 4.477 14.711 1.00 92.25 79 MET A C 1
ATOM 640 O O . MET A 1 79 ? -7.635 3.456 15.280 1.00 92.25 79 MET A O 1
ATOM 644 N N . ARG A 1 80 ? -7.042 5.637 15.354 1.00 83.69 80 ARG A N 1
ATOM 645 C CA . ARG A 1 80 ? -7.540 5.919 16.710 1.00 83.69 80 ARG A CA 1
ATOM 646 C C . ARG A 1 80 ? -9.062 6.005 16.735 1.00 83.69 80 ARG A C 1
ATOM 648 O O . ARG A 1 80 ? -9.628 5.510 17.735 1.00 83.69 80 ARG A O 1
#